Protein AF-A0A2X1JDF1-F1 (afdb_monomer)

Sequence (77 aa):
MPKWGATDVRALQARVLAEKADLGIAFDGDGDRVIMVDHEGNKVDGDQIMYIIAREGLRQGQLRGGACGYIDEQHGA

Mean predicted aligned error: 6.39 Å

Foldseek 3Di:
DDDFFPVDCPVVLVVLQVVLPQKGWGADDVRPDIWMAGSNSDIQHDVNVQCVVQVVCVVVVNDDDDDDDDDDPPPDD

Radius of gyration: 14.26 Å; Cα contacts (8 Å, |Δi|>4): 90; chains: 1; bounding box: 42×30×29 Å

Solvent-accessible surface area (backbone atoms only — not comparable to full-atom values): 4771 Å² total; per-residue (Å²): 129,92,71,66,32,48,88,32,54,66,69,50,29,54,47,19,53,73,67,66,31,75,64,36,82,25,42,39,98,86,59,88,46,65,30,36,23,41,46,88,39,48,80,40,48,62,66,60,51,48,50,55,54,51,54,50,28,47,74,70,68,73,50,87,84,84,88,88,84,80,93,68,86,81,81,65,133

Nearest PDB structures (foldseek):
  7ojr-assembly1_A  T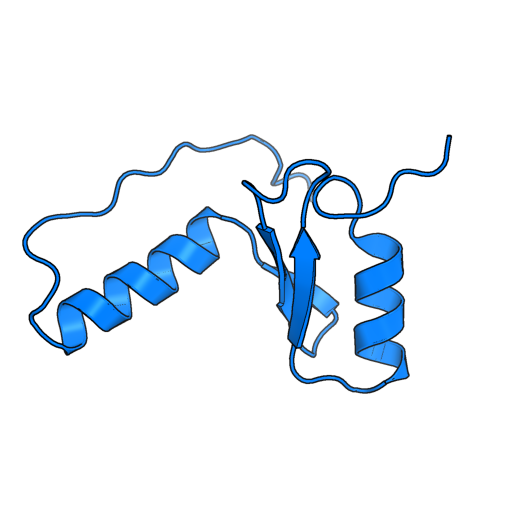M=9.795E-01  e=5.713E-05  Bacillus subtilis subsp. subtilis str. 168
  3pdk-assembly1_B  TM=9.842E-01  e=1.202E-04  Bacillus anthracis
  7olh-assembly1_B  TM=9.802E-01  e=2.706E-04  Bacillus subtilis subsp. subtilis str. 168
  6gyz-assembly1_B  TM=9.899E-01  e=9.143E-04  Staphylococcus aureus
  3i3w-assembly1_B  TM=9.179E-01  e=1.198E-03  Francisella tularensis subsp. tularensis

InterPro domains:
  IPR005845 Alpha-D-phosphohexomutase, alpha/beta/alpha domain II [PF02879] (9-41)
  IPR016055 Alpha-D-phosphohexomutase, alpha/beta/alpha I/II/III [SSF53738] (5-43)

pLDDT: mean 85.61, std 14.88, range [33.16, 98.12]

Secondary structure (DSSP, 8-state):
----BTTB-HHHHHHHHHHT-SEEEEE-SSSS-EEEEETTS-EE-HHHHHHHHHHHHHHTT---S-------S----

Structure (mmCIF, N/CA/C/O backbone):
data_AF-A0A2X1JDF1-F1
#
_entry.id   AF-A0A2X1JDF1-F1
#
loop_
_atom_site.group_PDB
_atom_site.id
_atom_site.type_symbol
_atom_site.label_atom_id
_atom_site.label_alt_id
_atom_site.label_comp_id
_atom_site.label_asym_id
_atom_site.label_entity_id
_atom_site.label_seq_id
_atom_site.pdbx_PDB_ins_code
_atom_site.Cartn_x
_atom_site.Cartn_y
_atom_site.Cartn_z
_atom_site.occupancy
_atom_site.B_iso_or_equiv
_atom_site.auth_seq_id
_atom_site.auth_comp_id
_atom_site.auth_asym_id
_atom_site.auth_atom_id
_atom_site.pdbx_PDB_model_num
ATOM 1 N N . MET A 1 1 ? 23.469 5.038 -5.303 1.00 50.38 1 MET A N 1
ATOM 2 C CA . MET A 1 1 ? 23.004 3.745 -4.752 1.00 50.38 1 MET A CA 1
ATOM 3 C C . MET A 1 1 ? 21.597 3.513 -5.281 1.00 50.38 1 MET A C 1
ATOM 5 O O . MET A 1 1 ? 20.843 4.483 -5.266 1.00 50.38 1 MET A O 1
ATOM 9 N N . PRO A 1 2 ? 21.249 2.328 -5.812 1.00 52.38 2 PRO A N 1
ATOM 10 C CA . PRO A 1 2 ? 19.875 2.061 -6.229 1.00 52.38 2 PRO A CA 1
ATOM 11 C C . PRO A 1 2 ? 18.982 2.084 -4.982 1.00 52.38 2 PRO A C 1
ATOM 13 O O . PRO A 1 2 ? 19.332 1.477 -3.970 1.00 52.38 2 PRO A O 1
ATOM 16 N N . LYS A 1 3 ? 17.898 2.861 -5.024 1.00 64.62 3 LYS A N 1
ATOM 17 C CA . LYS A 1 3 ? 16.920 2.949 -3.936 1.00 64.62 3 LYS A CA 1
ATOM 18 C C . LYS A 1 3 ? 15.882 1.844 -4.133 1.00 64.62 3 LYS A C 1
ATOM 20 O O . LYS A 1 3 ? 15.550 1.511 -5.265 1.00 64.62 3 LYS A O 1
ATOM 25 N N . TRP A 1 4 ? 15.421 1.264 -3.034 1.00 74.38 4 TRP A N 1
ATOM 26 C CA . TRP A 1 4 ? 14.416 0.201 -2.994 1.00 74.38 4 TRP A CA 1
ATOM 27 C C . TRP A 1 4 ? 13.488 0.470 -1.803 1.00 7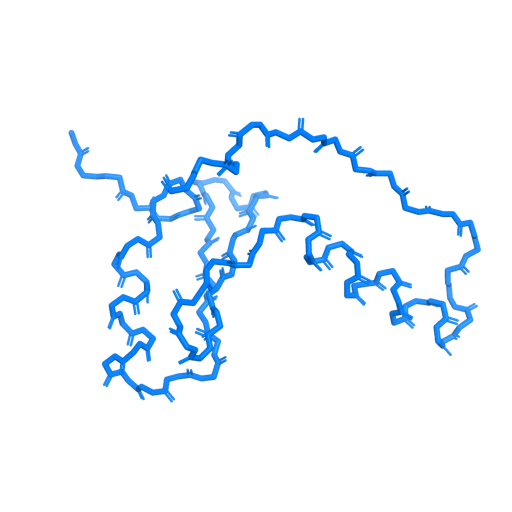4.38 4 TRP A C 1
ATOM 29 O O . TRP A 1 4 ? 13.865 1.206 -0.887 1.00 74.38 4 TRP A O 1
ATOM 39 N N . GLY A 1 5 ? 12.300 -0.133 -1.796 1.00 83.00 5 GLY A N 1
ATOM 40 C CA . GLY A 1 5 ? 11.319 0.039 -0.719 1.00 83.00 5 GLY A CA 1
ATOM 41 C C . GLY A 1 5 ? 10.390 1.232 -0.954 1.00 83.00 5 GLY A C 1
ATOM 42 O O . GLY A 1 5 ? 10.206 1.666 -2.088 1.00 83.00 5 GLY A O 1
ATOM 43 N N . ALA A 1 6 ? 9.790 1.779 0.104 1.00 80.81 6 ALA A N 1
ATOM 44 C CA . ALA A 1 6 ? 8.768 2.829 -0.015 1.00 80.81 6 ALA A CA 1
ATOM 45 C C . ALA A 1 6 ? 9.263 4.133 -0.688 1.00 80.81 6 ALA A C 1
ATOM 47 O O . ALA A 1 6 ? 8.456 4.932 -1.154 1.00 80.81 6 ALA A O 1
ATOM 48 N N . THR A 1 7 ? 10.584 4.345 -0.785 1.00 84.06 7 THR A N 1
ATOM 49 C CA . THR A 1 7 ? 11.182 5.506 -1.477 1.00 84.06 7 THR A CA 1
ATOM 50 C C . THR A 1 7 ? 11.421 5.293 -2.979 1.00 84.06 7 THR A C 1
ATOM 52 O O . THR A 1 7 ? 11.717 6.259 -3.681 1.00 84.06 7 THR A O 1
ATOM 55 N N . ASP A 1 8 ? 11.308 4.056 -3.480 1.00 89.44 8 ASP A N 1
ATOM 56 C CA . ASP A 1 8 ? 11.429 3.708 -4.902 1.00 89.44 8 ASP A CA 1
ATOM 57 C C . ASP A 1 8 ? 10.741 2.363 -5.198 1.00 89.44 8 ASP A C 1
ATOM 59 O O . ASP A 1 8 ? 11.275 1.284 -4.923 1.00 89.44 8 ASP A O 1
ATOM 63 N N . VAL A 1 9 ? 9.542 2.437 -5.782 1.00 92.75 9 VAL A N 1
ATOM 64 C CA . VAL A 1 9 ? 8.671 1.276 -6.027 1.00 92.75 9 VAL A CA 1
ATOM 65 C C . VAL A 1 9 ? 8.796 0.683 -7.431 1.00 92.75 9 VAL A C 1
ATOM 67 O O . VAL A 1 9 ? 8.095 -0.273 -7.745 1.00 92.75 9 VAL A O 1
ATOM 70 N N . ARG A 1 10 ? 9.705 1.174 -8.284 1.00 94.12 10 ARG A N 1
ATOM 71 C CA . ARG A 1 10 ? 9.785 0.749 -9.700 1.00 94.12 10 ARG A CA 1
ATOM 72 C C . ARG A 1 10 ? 10.006 -0.752 -9.869 1.00 94.12 10 ARG A C 1
ATOM 74 O O . ARG A 1 10 ? 9.395 -1.388 -10.726 1.00 94.12 10 ARG A O 1
ATOM 81 N N . ALA A 1 11 ? 10.859 -1.333 -9.028 1.00 93.56 11 ALA A N 1
ATOM 82 C CA . ALA A 1 11 ? 11.100 -2.771 -9.037 1.00 93.56 11 ALA A CA 1
ATOM 83 C C . ALA A 1 11 ? 9.871 -3.571 -8.577 1.00 93.56 11 ALA A C 1
ATOM 85 O O . ALA A 1 11 ? 9.588 -4.632 -9.130 1.00 93.56 11 ALA A O 1
ATOM 86 N N . LEU A 1 12 ? 9.131 -3.047 -7.594 1.00 94.94 12 LEU A N 1
ATOM 87 C CA . LEU A 1 12 ? 7.889 -3.650 -7.121 1.00 94.94 12 LEU A CA 1
ATOM 88 C C . LEU A 1 12 ? 6.812 -3.600 -8.211 1.00 94.94 12 LEU A C 1
ATOM 90 O O . LEU A 1 12 ? 6.195 -4.622 -8.479 1.00 94.94 12 LEU A O 1
ATOM 94 N N . GLN A 1 13 ? 6.645 -2.464 -8.896 1.00 96.50 13 GLN A N 1
ATOM 95 C CA . GLN A 1 13 ? 5.710 -2.324 -10.020 1.00 96.50 13 GLN A CA 1
ATOM 96 C C . GLN A 1 13 ? 5.999 -3.338 -11.128 1.00 96.50 13 GLN A C 1
ATOM 98 O O . GLN A 1 13 ? 5.105 -4.067 -11.555 1.00 96.50 13 GLN A O 1
ATOM 103 N N . ALA A 1 14 ? 7.264 -3.445 -11.544 1.00 96.38 14 ALA A N 1
ATOM 104 C CA . ALA A 1 14 ? 7.672 -4.428 -12.541 1.00 96.38 14 ALA A CA 1
ATOM 105 C C . ALA A 1 14 ? 7.357 -5.864 -12.092 1.00 96.38 14 ALA A C 1
ATOM 107 O O . ALA A 1 14 ? 6.931 -6.686 -12.904 1.00 96.38 14 ALA A O 1
ATOM 108 N N . ARG A 1 15 ? 7.542 -6.166 -10.801 1.00 96.75 15 ARG A N 1
ATOM 109 C CA . ARG A 1 15 ? 7.257 -7.488 -10.243 1.00 96.75 15 ARG A CA 1
ATOM 110 C C . ARG A 1 15 ? 5.764 -7.800 -10.230 1.00 96.75 15 ARG A C 1
ATOM 112 O O . ARG A 1 15 ? 5.394 -8.875 -10.686 1.00 96.75 15 ARG A O 1
ATOM 119 N N . VAL A 1 16 ? 4.930 -6.863 -9.778 1.00 98.00 16 VAL A N 1
ATOM 120 C CA . VAL A 1 16 ? 3.467 -7.020 -9.743 1.00 98.00 16 VAL A CA 1
ATOM 121 C C . VAL A 1 16 ? 2.925 -7.323 -11.138 1.00 98.00 16 VAL A C 1
ATOM 123 O O . VAL A 1 16 ? 2.216 -8.310 -11.314 1.00 98.00 16 VAL A O 1
ATOM 126 N N . LEU A 1 17 ? 3.342 -6.552 -12.146 1.00 97.94 17 LEU A N 1
ATOM 127 C CA . LEU A 1 17 ? 2.927 -6.764 -13.534 1.00 97.94 17 LEU A CA 1
ATOM 128 C C . LEU A 1 17 ? 3.430 -8.094 -14.109 1.00 97.94 17 LEU A C 1
ATOM 130 O O . LEU A 1 17 ? 2.688 -8.792 -14.800 1.00 97.94 17 LEU A O 1
ATOM 134 N N . ALA A 1 18 ? 4.684 -8.460 -13.826 1.00 98.12 18 ALA A N 1
ATOM 135 C CA . ALA A 1 18 ? 5.268 -9.710 -14.308 1.00 98.12 18 ALA A CA 1
ATOM 136 C C . ALA A 1 18 ? 4.586 -10.945 -13.697 1.00 98.12 18 ALA A C 1
ATOM 138 O O . ALA A 1 18 ? 4.389 -11.94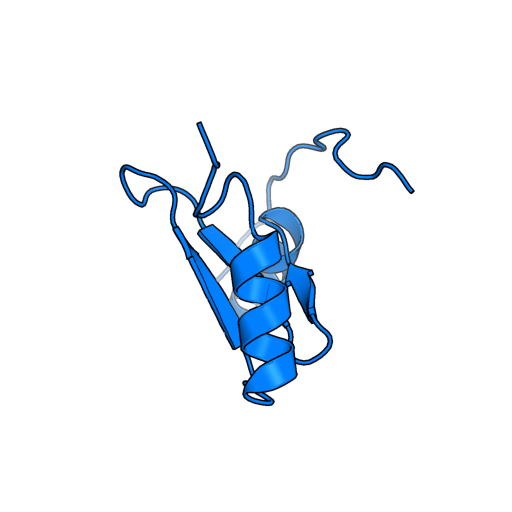5 -14.386 1.00 98.12 18 ALA A O 1
ATOM 139 N N . GLU A 1 19 ? 4.222 -10.873 -12.417 1.00 97.81 19 GLU A N 1
ATOM 140 C CA . GLU A 1 19 ? 3.570 -11.966 -11.692 1.00 97.81 19 GLU A CA 1
ATOM 141 C C . GLU A 1 19 ? 2.045 -11.953 -11.816 1.00 97.81 19 GLU A C 1
ATOM 143 O O . GLU A 1 19 ? 1.411 -12.940 -11.449 1.00 97.81 19 GLU A O 1
ATOM 148 N N . LYS A 1 20 ? 1.458 -10.874 -12.352 1.00 97.38 20 LYS A N 1
ATOM 149 C CA . LYS A 1 20 ? 0.011 -10.606 -12.299 1.00 97.38 20 LYS A CA 1
ATOM 150 C C . LYS A 1 20 ? -0.515 -10.685 -10.864 1.00 97.38 20 LYS A C 1
ATOM 152 O O . LYS A 1 20 ? -1.556 -11.284 -10.609 1.00 97.38 20 LYS A O 1
ATOM 157 N N . ALA A 1 21 ? 0.259 -10.138 -9.931 1.00 97.44 21 ALA A N 1
ATOM 158 C CA . ALA A 1 21 ? -0.117 -10.104 -8.529 1.00 97.44 21 ALA A CA 1
ATOM 159 C C . ALA A 1 21 ? -1.273 -9.118 -8.315 1.00 97.44 21 ALA A C 1
ATOM 161 O O . ALA A 1 21 ? -1.336 -8.081 -8.971 1.00 97.44 21 ALA A O 1
ATOM 162 N N . ASP A 1 22 ? -2.149 -9.409 -7.356 1.00 96.94 22 ASP A N 1
ATOM 163 C CA . ASP A 1 22 ? -3.263 -8.514 -7.020 1.00 96.94 22 ASP A CA 1
ATOM 164 C C . ASP A 1 22 ? -2.797 -7.247 -6.275 1.00 96.94 22 ASP A C 1
ATOM 166 O O . ASP A 1 22 ? -3.454 -6.205 -6.324 1.00 96.94 22 ASP A O 1
ATOM 170 N N . LEU A 1 23 ? -1.670 -7.344 -5.558 1.00 95.81 23 LEU A N 1
ATOM 171 C CA . LEU A 1 23 ? -1.133 -6.288 -4.702 1.00 95.81 23 LEU A CA 1
ATOM 172 C C . LEU A 1 23 ? 0.379 -6.451 -4.492 1.00 95.81 23 LEU A C 1
ATOM 174 O O . LEU A 1 23 ? 0.868 -7.544 -4.205 1.00 95.81 23 LEU A O 1
ATOM 178 N N . GLY A 1 24 ? 1.106 -5.338 -4.546 1.00 96.25 24 GLY A N 1
ATOM 179 C CA . GLY A 1 24 ? 2.479 -5.198 -4.072 1.00 96.25 24 GLY A CA 1
ATOM 180 C C . GLY A 1 24 ? 2.560 -4.280 -2.852 1.00 96.25 24 GLY A C 1
ATOM 181 O O . GLY A 1 24 ? 1.834 -3.292 -2.766 1.00 96.25 24 GLY A O 1
ATOM 182 N N . ILE A 1 25 ? 3.468 -4.577 -1.918 1.00 94.81 25 ILE A N 1
ATOM 183 C CA . ILE A 1 25 ? 3.685 -3.781 -0.701 1.00 94.81 25 ILE A CA 1
ATOM 184 C C . ILE A 1 25 ? 5.180 -3.489 -0.551 1.00 94.81 25 ILE A C 1
ATOM 186 O O . ILE A 1 25 ? 6.002 -4.405 -0.600 1.00 94.81 25 ILE A O 1
ATOM 190 N N . ALA A 1 26 ? 5.531 -2.220 -0.356 1.00 93.62 26 ALA A N 1
ATOM 191 C CA . ALA A 1 26 ? 6.890 -1.771 -0.082 1.00 93.62 26 ALA A CA 1
ATOM 192 C C . ALA A 1 26 ? 6.956 -1.042 1.262 1.00 93.62 26 ALA A C 1
ATOM 194 O O . ALA A 1 26 ? 6.250 -0.058 1.464 1.00 93.62 26 ALA A O 1
ATOM 195 N N . PHE A 1 27 ? 7.855 -1.492 2.136 1.00 91.25 27 PHE A N 1
ATOM 196 C CA . PHE A 1 27 ? 8.197 -0.823 3.394 1.00 91.25 27 PHE A CA 1
ATOM 197 C C . PHE A 1 27 ? 9.431 0.070 3.217 1.00 91.25 27 PHE A C 1
ATOM 199 O O . PHE A 1 27 ? 10.221 -0.134 2.286 1.00 91.25 27 PHE A O 1
ATOM 206 N N . ASP A 1 28 ? 9.607 1.074 4.072 1.00 86.19 28 ASP A N 1
ATOM 207 C CA . ASP A 1 28 ? 10.898 1.748 4.236 1.00 86.19 28 ASP A 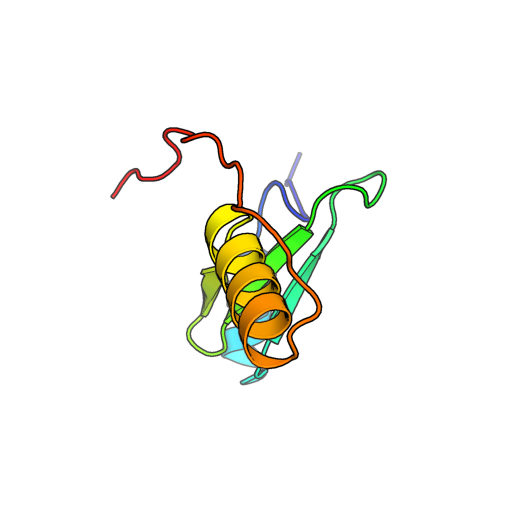CA 1
ATOM 208 C C . ASP A 1 28 ? 11.811 1.015 5.236 1.00 86.19 28 ASP A C 1
ATOM 210 O O . ASP A 1 28 ? 11.552 -0.125 5.618 1.00 86.19 28 ASP A O 1
ATOM 214 N N . GLY A 1 29 ? 12.963 1.611 5.558 1.00 85.00 29 GLY A N 1
ATOM 215 C CA . GLY A 1 29 ? 14.059 0.920 6.246 1.00 85.00 29 GLY A CA 1
ATOM 216 C C . GLY A 1 29 ? 13.769 0.521 7.696 1.00 85.00 29 GLY A C 1
ATOM 217 O O . GLY A 1 29 ? 14.319 -0.477 8.157 1.00 85.00 29 GLY A O 1
ATOM 218 N N . ASP A 1 30 ? 12.929 1.275 8.403 1.00 90.12 30 ASP A N 1
ATOM 219 C CA . ASP A 1 30 ? 12.452 0.980 9.760 1.00 90.12 30 ASP A CA 1
ATOM 220 C C . ASP A 1 30 ? 11.014 0.433 9.784 1.00 90.12 30 ASP A C 1
ATOM 222 O O . ASP A 1 30 ? 10.567 -0.062 10.820 1.00 90.12 30 ASP A O 1
ATOM 226 N N . GLY A 1 31 ? 10.332 0.425 8.635 1.00 85.81 31 GLY A N 1
ATOM 227 C CA . GLY A 1 31 ? 9.032 -0.210 8.444 1.00 85.81 31 GLY A CA 1
ATOM 228 C C . GLY A 1 31 ? 7.864 0.603 8.994 1.00 85.81 31 GLY A C 1
ATOM 229 O O . GLY A 1 31 ? 6.785 0.040 9.190 1.00 85.81 31 GLY A O 1
ATOM 230 N N . ASP A 1 32 ? 8.065 1.897 9.251 1.00 88.44 32 ASP A N 1
ATOM 231 C CA . ASP A 1 32 ? 7.011 2.799 9.713 1.00 88.44 32 ASP A CA 1
ATOM 232 C C . ASP A 1 32 ? 6.170 3.362 8.555 1.00 88.44 32 ASP A C 1
ATOM 234 O O . ASP A 1 32 ? 5.010 3.739 8.757 1.00 88.44 32 ASP A O 1
ATOM 238 N N . ARG A 1 33 ? 6.708 3.346 7.328 1.00 88.44 33 ARG A N 1
ATOM 239 C CA . ARG A 1 33 ? 6.005 3.752 6.109 1.00 88.44 33 ARG A CA 1
ATOM 240 C C . ARG A 1 33 ? 5.787 2.588 5.167 1.00 88.44 33 ARG A C 1
ATOM 242 O O . ARG A 1 33 ? 6.621 1.700 4.990 1.00 88.44 33 ARG A O 1
ATOM 249 N N . VAL A 1 34 ? 4.654 2.667 4.479 1.00 92.12 34 VAL A N 1
ATOM 250 C CA . VAL A 1 34 ? 4.264 1.727 3.439 1.00 92.12 34 VAL A CA 1
ATOM 251 C C . VAL A 1 34 ? 3.781 2.475 2.204 1.00 92.12 34 VAL A C 1
ATOM 253 O O . VAL A 1 34 ? 3.049 3.457 2.302 1.00 92.12 34 VAL A O 1
ATOM 256 N N . ILE A 1 35 ? 4.188 1.988 1.037 1.00 92.62 35 ILE A N 1
ATOM 257 C CA . ILE A 1 35 ? 3.585 2.318 -0.254 1.00 92.62 35 ILE A CA 1
ATOM 258 C C . ILE A 1 35 ? 3.098 1.015 -0.873 1.00 92.62 35 ILE A C 1
ATOM 260 O O . ILE A 1 35 ? 3.776 -0.014 -0.795 1.00 92.62 35 ILE A O 1
ATOM 264 N N . MET A 1 36 ? 1.923 1.054 -1.485 1.00 95.25 36 MET A N 1
ATOM 265 C CA . MET A 1 36 ? 1.341 -0.096 -2.161 1.00 95.25 36 MET A CA 1
ATOM 266 C C . MET A 1 36 ? 1.395 0.085 -3.679 1.00 95.25 36 MET A C 1
ATOM 268 O O . MET A 1 36 ? 1.583 1.190 -4.190 1.00 95.25 36 MET A O 1
ATOM 272 N N . VAL A 1 37 ? 1.268 -1.021 -4.403 1.00 96.38 37 VAL A N 1
ATOM 273 C CA . VAL A 1 37 ? 1.124 -1.049 -5.858 1.00 96.38 37 VAL A CA 1
ATOM 274 C C . VAL A 1 37 ? -0.049 -1.955 -6.197 1.00 96.38 37 VAL A C 1
ATOM 276 O O . VAL A 1 37 ? -0.077 -3.094 -5.734 1.00 96.38 37 VAL A O 1
ATOM 279 N N . ASP A 1 38 ? -1.017 -1.467 -6.965 1.00 96.19 38 ASP A N 1
ATOM 280 C CA . ASP A 1 38 ? -2.154 -2.285 -7.395 1.00 96.19 38 ASP A CA 1
ATOM 281 C C . ASP A 1 38 ? -1.787 -3.244 -8.543 1.00 96.19 38 ASP A C 1
ATOM 283 O O . ASP A 1 38 ? -0.701 -3.181 -9.119 1.00 96.19 38 ASP A O 1
ATOM 287 N N . HIS A 1 39 ? -2.714 -4.136 -8.888 1.00 97.19 39 HIS A N 1
ATOM 288 C CA . HIS A 1 39 ? -2.564 -5.104 -9.978 1.00 97.19 39 HIS A CA 1
ATOM 289 C C . HIS A 1 39 ? -2.293 -4.498 -11.371 1.00 97.19 39 HIS A C 1
ATOM 291 O O . HIS A 1 39 ? -1.796 -5.199 -12.253 1.00 97.19 39 HIS A O 1
ATOM 297 N N . GLU A 1 40 ? -2.597 -3.214 -11.584 1.00 97.12 40 GLU A N 1
ATOM 298 C CA . GLU A 1 40 ? -2.302 -2.489 -12.827 1.00 97.12 40 GLU A CA 1
ATOM 299 C C . GLU A 1 40 ? -0.918 -1.819 -12.790 1.00 97.12 40 GLU A C 1
ATOM 301 O O . GLU A 1 40 ? -0.470 -1.242 -13.781 1.00 97.12 40 GLU A O 1
ATOM 306 N N . GLY A 1 41 ? -0.202 -1.925 -11.668 1.00 95.38 41 GLY A N 1
ATOM 307 C CA . GLY A 1 41 ? 1.105 -1.315 -11.465 1.00 95.38 41 GLY A CA 1
ATOM 308 C C . GLY A 1 41 ? 1.037 0.137 -10.989 1.00 95.38 41 GLY A C 1
ATOM 309 O O . GLY A 1 41 ? 2.083 0.792 -10.931 1.00 95.38 41 GLY A O 1
ATOM 310 N N . ASN A 1 42 ? -0.137 0.657 -10.624 1.00 95.31 42 ASN A N 1
ATOM 311 C CA . ASN A 1 42 ? -0.272 2.020 -10.120 1.00 95.31 42 ASN A CA 1
ATOM 312 C C . ASN A 1 42 ? 0.218 2.106 -8.675 1.00 95.31 42 ASN A C 1
ATOM 314 O O . ASN A 1 42 ? -0.052 1.228 -7.854 1.00 95.31 42 ASN A O 1
ATOM 318 N N . LYS A 1 43 ? 0.920 3.193 -8.346 1.00 93.38 43 LYS A N 1
ATOM 319 C CA . LYS A 1 43 ? 1.289 3.503 -6.963 1.00 93.38 43 LYS A CA 1
ATOM 320 C C . LYS A 1 43 ? 0.024 3.861 -6.181 1.00 93.38 43 LYS A C 1
ATOM 322 O O . LYS A 1 43 ? -0.744 4.710 -6.622 1.00 93.38 43 LYS A O 1
ATOM 327 N N . VAL A 1 44 ? -0.131 3.247 -5.014 1.00 92.88 44 VAL A N 1
ATOM 328 C CA . VAL A 1 44 ? -1.156 3.575 -4.025 1.00 92.88 44 VAL A CA 1
ATOM 329 C C . VAL A 1 44 ? -0.463 4.170 -2.801 1.00 92.88 44 VAL A C 1
ATOM 331 O O . VAL A 1 44 ? 0.311 3.490 -2.118 1.00 92.88 44 VAL A O 1
ATOM 334 N N . ASP A 1 45 ? -0.675 5.463 -2.573 1.00 87.25 45 ASP A N 1
ATOM 335 C CA . ASP A 1 45 ? 0.022 6.236 -1.544 1.00 87.25 45 ASP A CA 1
ATOM 336 C C . ASP A 1 45 ? -0.710 6.281 -0.190 1.00 87.25 45 ASP A C 1
ATOM 338 O O . ASP A 1 45 ? -1.751 5.652 0.015 1.00 87.25 45 ASP A O 1
ATOM 342 N N . GLY A 1 46 ? -0.125 7.009 0.766 1.00 86.62 46 GLY A N 1
ATOM 343 C CA . GLY A 1 46 ? -0.630 7.095 2.134 1.00 86.62 46 GLY A CA 1
ATOM 344 C C . GLY A 1 46 ? -2.035 7.691 2.244 1.00 86.62 46 GLY A C 1
ATOM 345 O O . GLY A 1 46 ? -2.816 7.212 3.066 1.00 86.62 46 GLY A O 1
ATOM 346 N N . ASP A 1 47 ? -2.391 8.668 1.408 1.00 87.94 47 ASP A N 1
ATOM 347 C CA . ASP A 1 47 ? -3.715 9.299 1.445 1.00 87.94 47 ASP A CA 1
ATOM 348 C C . ASP A 1 47 ? -4.783 8.347 0.903 1.00 87.94 47 ASP A C 1
ATOM 350 O O . ASP A 1 47 ? -5.862 8.205 1.488 1.00 87.94 47 ASP A O 1
ATOM 354 N N . GLN A 1 48 ? -4.469 7.624 -0.173 1.00 90.19 48 GLN A N 1
ATOM 355 C CA . GLN A 1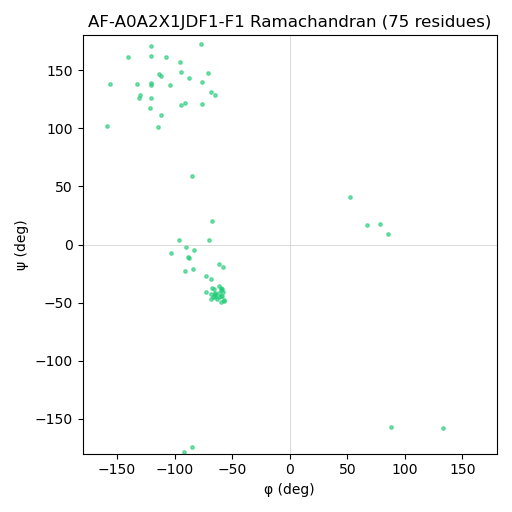 48 ? -5.359 6.601 -0.719 1.00 90.19 48 GLN A CA 1
ATOM 356 C C . GLN A 1 48 ? -5.553 5.439 0.265 1.00 90.19 48 GLN A C 1
ATOM 358 O O . GLN A 1 48 ? -6.684 4.989 0.480 1.00 90.19 48 GLN A O 1
ATOM 363 N N . ILE A 1 49 ? -4.479 4.985 0.918 1.00 90.75 49 ILE A N 1
ATOM 364 C CA . ILE A 1 49 ? -4.547 3.959 1.970 1.00 90.75 49 ILE A CA 1
ATOM 365 C C . ILE A 1 49 ? -5.396 4.461 3.145 1.00 90.75 49 ILE A C 1
ATOM 367 O O . ILE A 1 49 ? -6.280 3.746 3.628 1.00 90.75 49 ILE A O 1
ATOM 371 N N . MET A 1 50 ? -5.185 5.705 3.579 1.00 90.69 50 MET A N 1
ATOM 372 C CA . MET A 1 50 ? -5.952 6.315 4.663 1.00 90.69 50 MET A CA 1
ATOM 373 C C . MET A 1 50 ? -7.438 6.405 4.318 1.00 90.69 50 MET A C 1
ATOM 375 O O . MET A 1 50 ? -8.279 6.088 5.161 1.00 90.69 50 MET A O 1
ATOM 379 N N . TYR A 1 51 ? -7.777 6.770 3.079 1.00 90.19 51 TYR A N 1
ATOM 380 C CA . TYR A 1 51 ? -9.158 6.790 2.609 1.00 90.19 51 TYR A CA 1
ATOM 381 C C . TYR A 1 51 ? -9.815 5.407 2.700 1.00 90.19 51 TYR A C 1
ATOM 383 O O . TYR A 1 51 ? -10.941 5.300 3.189 1.00 90.19 51 TYR A O 1
ATOM 391 N N . ILE A 1 52 ? -9.117 4.344 2.285 1.00 90.88 52 ILE A N 1
ATOM 392 C CA . ILE A 1 52 ? -9.624 2.965 2.368 1.00 90.88 52 ILE A CA 1
ATOM 393 C C . ILE A 1 52 ? -9.918 2.586 3.826 1.00 90.88 52 ILE A C 1
ATOM 395 O O . ILE A 1 52 ? -11.022 2.124 4.128 1.00 90.88 52 ILE A O 1
ATOM 399 N N . ILE A 1 53 ? -8.970 2.831 4.735 1.00 91.56 53 ILE A N 1
ATOM 400 C CA . ILE A 1 53 ? -9.116 2.517 6.165 1.00 91.56 53 ILE A CA 1
ATOM 401 C C . ILE A 1 53 ? -10.257 3.328 6.788 1.00 91.56 53 ILE A C 1
ATOM 403 O O . ILE A 1 53 ? -11.106 2.774 7.488 1.00 91.56 53 ILE A O 1
ATOM 407 N N . ALA A 1 54 ? -10.315 4.634 6.518 1.00 92.38 54 ALA A N 1
ATOM 408 C CA . ALA A 1 54 ? -11.339 5.512 7.069 1.00 92.38 54 ALA A CA 1
ATOM 409 C C . ALA A 1 54 ? -12.740 5.135 6.567 1.00 92.38 54 ALA A C 1
ATOM 411 O O . ALA A 1 54 ? -13.682 5.051 7.359 1.00 92.38 54 ALA A O 1
ATOM 412 N N . ARG A 1 55 ? -12.876 4.850 5.266 1.00 92.25 55 ARG A N 1
ATOM 413 C CA . ARG A 1 55 ? -14.131 4.392 4.657 1.00 92.25 55 ARG A CA 1
ATOM 414 C C . ARG A 1 55 ? -14.620 3.103 5.310 1.00 92.25 55 ARG A C 1
ATOM 416 O O . ARG A 1 55 ? -15.808 2.995 5.616 1.00 92.25 55 ARG A O 1
ATOM 423 N N . GLU A 1 56 ? -13.724 2.148 5.540 1.00 93.94 56 GLU A N 1
ATOM 424 C CA . GLU A 1 56 ? -14.080 0.886 6.186 1.00 93.94 56 GLU A CA 1
ATOM 425 C C . GLU A 1 56 ? -14.451 1.083 7.662 1.00 93.94 56 GLU A C 1
ATOM 427 O O . GLU A 1 56 ? -15.474 0.569 8.115 1.00 93.94 56 GLU A O 1
ATOM 432 N N . GLY A 1 57 ? -13.701 1.910 8.393 1.00 93.06 57 GLY A N 1
ATOM 433 C CA . GLY A 1 57 ? -14.018 2.268 9.775 1.00 93.06 57 GLY A CA 1
ATOM 434 C C . GLY A 1 57 ? -15.388 2.943 9.919 1.00 93.06 57 GLY A C 1
ATOM 435 O O . GLY A 1 57 ? -16.130 2.630 10.853 1.00 93.06 57 GLY A O 1
ATOM 436 N N . LEU A 1 58 ? -15.772 3.819 8.980 1.00 92.69 58 LEU A N 1
ATOM 437 C CA . LEU A 1 58 ? -17.118 4.405 8.926 1.00 92.69 58 LEU A CA 1
ATOM 438 C C . LEU A 1 58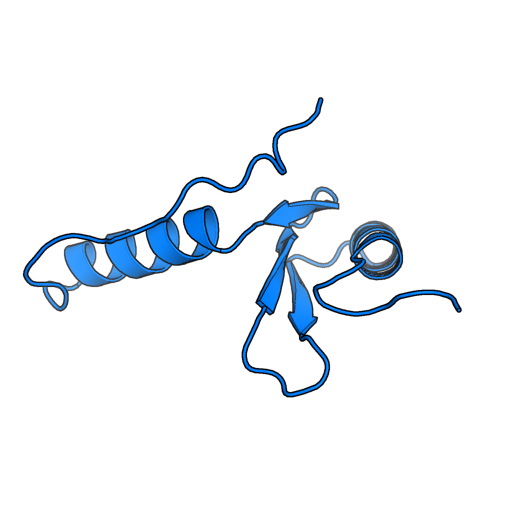 ? -18.184 3.342 8.648 1.00 92.69 58 LEU A C 1
ATOM 440 O O . LEU A 1 58 ? -19.205 3.306 9.334 1.00 92.69 58 LEU A O 1
ATOM 444 N N . ARG A 1 59 ? -17.942 2.448 7.679 1.00 93.56 59 ARG A N 1
ATOM 445 C CA . ARG A 1 59 ? -18.868 1.362 7.321 1.00 93.56 59 ARG A CA 1
ATOM 446 C C . ARG A 1 59 ? -19.136 0.419 8.497 1.00 93.56 59 ARG A C 1
ATOM 448 O O . ARG A 1 59 ? -20.263 -0.039 8.661 1.00 93.56 59 ARG A O 1
ATOM 455 N N . GLN A 1 60 ? -18.119 0.144 9.313 1.00 96.06 60 GLN A N 1
ATOM 456 C CA . GLN A 1 60 ? -18.228 -0.702 10.505 1.00 96.06 60 GLN A CA 1
ATOM 457 C C . GLN A 1 60 ? -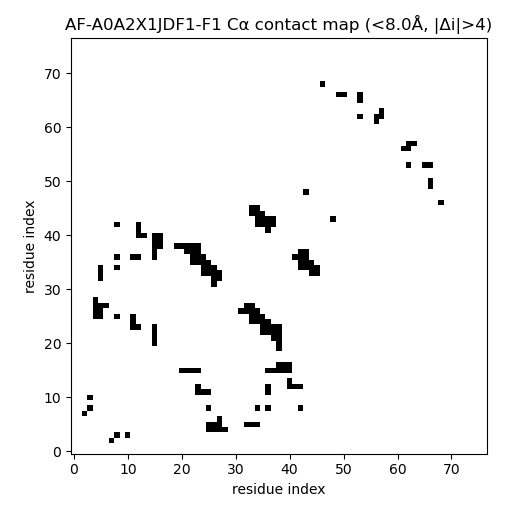18.742 0.047 11.750 1.00 96.06 60 GLN A C 1
ATOM 459 O O . GLN A 1 60 ? -18.929 -0.569 12.798 1.00 96.06 60 GLN A O 1
ATOM 464 N N . GLY A 1 61 ? -18.951 1.367 11.676 1.00 92.88 61 GLY A N 1
ATOM 465 C CA . GLY A 1 61 ? -19.310 2.192 12.836 1.00 92.88 61 GLY A CA 1
ATOM 466 C C . GLY A 1 61 ? -18.196 2.316 13.887 1.00 92.88 61 GLY A C 1
ATOM 467 O O . GLY A 1 61 ? -18.466 2.690 15.030 1.00 92.88 61 GLY A O 1
ATOM 468 N N . GLN A 1 62 ? -16.954 1.994 13.516 1.00 92.56 62 GLN A N 1
ATOM 469 C CA . GLN A 1 62 ? -15.769 2.023 14.378 1.00 92.56 62 GLN A CA 1
ATOM 470 C C . GLN A 1 62 ? -15.041 3.369 14.340 1.00 92.56 62 GLN A C 1
ATOM 472 O O . GLN A 1 62 ? -14.346 3.717 15.293 1.00 92.56 62 GLN A O 1
ATOM 477 N N . LEU A 1 63 ? -15.215 4.147 13.269 1.00 88.25 63 LEU A N 1
ATOM 478 C CA . LEU A 1 63 ? -14.652 5.488 13.167 1.00 88.25 63 LEU A CA 1
ATOM 479 C C . LEU A 1 63 ? -15.678 6.534 13.620 1.00 88.25 63 LEU A C 1
ATOM 481 O O . LEU A 1 63 ? -16.751 6.669 13.033 1.00 88.25 63 LEU A O 1
ATOM 485 N N . ARG A 1 64 ? -15.327 7.301 14.657 1.00 81.75 64 ARG A N 1
ATOM 486 C CA . ARG A 1 64 ? -16.070 8.487 15.109 1.00 81.75 64 ARG A CA 1
ATOM 487 C C . ARG A 1 64 ? -15.188 9.717 14.893 1.00 81.75 64 ARG A C 1
ATOM 489 O O . ARG A 1 64 ? -14.280 9.950 15.682 1.00 81.75 64 ARG A O 1
ATOM 496 N N . GLY A 1 65 ? -15.429 10.476 13.824 1.00 78.88 65 GLY A N 1
ATOM 497 C CA . GLY A 1 65 ? -14.622 11.648 13.456 1.00 78.88 65 GLY A CA 1
ATOM 498 C C . GLY A 1 65 ? -14.233 11.667 11.975 1.00 78.88 65 GLY A C 1
ATOM 499 O O . GLY A 1 65 ? -14.906 11.044 11.156 1.00 78.88 65 GLY A O 1
ATOM 500 N N . GLY A 1 66 ? -13.165 12.397 11.639 1.00 76.75 66 GLY A N 1
ATOM 501 C CA . GLY A 1 66 ? -12.631 12.534 10.276 1.00 76.75 66 GLY A CA 1
ATOM 502 C C . GLY A 1 66 ? -11.178 12.063 10.152 1.00 76.75 66 GLY A C 1
ATOM 503 O O . GLY A 1 66 ? -10.528 11.777 11.155 1.00 76.75 66 GLY A O 1
ATOM 504 N N . ALA A 1 67 ? -10.677 11.983 8.920 1.00 78.31 67 ALA A N 1
ATOM 505 C CA . ALA A 1 67 ? -9.276 11.692 8.613 1.00 78.31 67 ALA A CA 1
ATOM 506 C C . ALA A 1 67 ? -8.481 12.999 8.423 1.00 78.31 67 ALA A C 1
ATOM 508 O O . ALA A 1 67 ? -9.044 13.998 7.973 1.00 78.31 67 ALA A O 1
ATOM 509 N N . CYS A 1 68 ? -7.191 12.997 8.764 1.00 79.06 68 CYS A N 1
ATOM 510 C CA . CYS A 1 68 ? -6.286 14.130 8.566 1.00 79.06 68 CYS A CA 1
ATOM 511 C C . CYS A 1 68 ? -5.126 13.683 7.672 1.00 79.06 68 CYS A C 1
ATOM 513 O O . CYS A 1 68 ? -4.374 12.793 8.065 1.00 79.06 68 CYS A O 1
ATOM 515 N N . GLY A 1 69 ? -5.003 14.293 6.495 1.00 76.44 69 GLY A N 1
ATOM 516 C CA . GLY A 1 69 ? -3.902 14.080 5.554 1.00 76.44 69 GLY A CA 1
ATOM 517 C C . GLY A 1 69 ? -3.165 15.389 5.280 1.00 76.44 69 GLY A C 1
ATOM 518 O O . GLY A 1 69 ? -3.684 16.474 5.559 1.00 76.44 69 GLY A O 1
ATOM 519 N N . TYR A 1 70 ? -1.953 15.291 4.744 1.00 67.88 70 TYR A N 1
ATOM 520 C CA . TYR A 1 70 ? -1.199 16.433 4.238 1.00 67.88 70 TYR A CA 1
ATOM 521 C C . TYR A 1 70 ? -0.900 16.199 2.762 1.00 67.88 70 TYR A C 1
ATOM 523 O O . TYR A 1 70 ? -0.525 15.103 2.366 1.00 67.88 70 TYR A O 1
ATOM 531 N N . ILE A 1 71 ? -1.054 17.242 1.952 1.00 69.81 71 ILE A N 1
ATOM 532 C CA . ILE A 1 71 ? -0.696 17.174 0.538 1.00 69.81 71 ILE A CA 1
ATOM 533 C C . ILE A 1 71 ? 0.829 17.255 0.404 1.00 69.81 71 ILE A C 1
ATOM 535 O O . ILE A 1 71 ? 1.449 18.219 0.851 1.00 69.81 71 ILE A O 1
ATOM 539 N N . ASP A 1 72 ? 1.433 16.233 -0.193 1.00 58.28 72 ASP A N 1
ATOM 540 C CA . ASP A 1 72 ? 2.810 16.265 -0.692 1.00 58.28 72 ASP A CA 1
ATOM 541 C C . ASP A 1 72 ? 2.755 16.405 -2.224 1.00 58.28 72 ASP A C 1
ATOM 543 O O . ASP A 1 72 ? 1.943 15.755 -2.888 1.00 58.28 72 ASP A O 1
ATOM 547 N N . GLU A 1 73 ? 3.602 17.258 -2.803 1.00 52.25 73 GLU A N 1
ATOM 548 C CA . GLU A 1 73 ? 3.640 17.611 -4.235 1.00 52.25 73 GLU A CA 1
ATOM 549 C C . GLU A 1 73 ? 4.084 16.450 -5.155 1.00 52.25 73 GLU A C 1
ATOM 551 O O . GLU A 1 73 ? 4.456 16.660 -6.3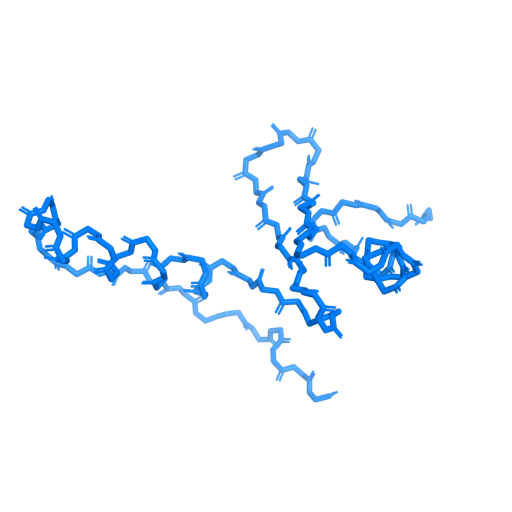07 1.00 52.25 73 GLU A O 1
ATOM 556 N N . GLN A 1 74 ? 4.000 15.193 -4.715 1.00 53.34 74 GLN A N 1
ATOM 557 C CA . GLN A 1 74 ? 4.354 14.024 -5.532 1.00 53.34 74 GLN A CA 1
ATOM 558 C C . GLN A 1 74 ? 3.381 13.742 -6.693 1.00 53.34 74 GLN A C 1
ATOM 560 O O . GLN A 1 74 ? 3.583 12.787 -7.440 1.00 53.34 74 GLN A O 1
ATOM 565 N N . HIS A 1 75 ? 2.374 14.592 -6.901 1.00 48.12 75 HIS A N 1
ATOM 566 C CA . HIS A 1 75 ? 1.509 14.591 -8.080 1.00 48.12 75 HIS A CA 1
ATOM 567 C C . HIS A 1 75 ? 2.153 15.387 -9.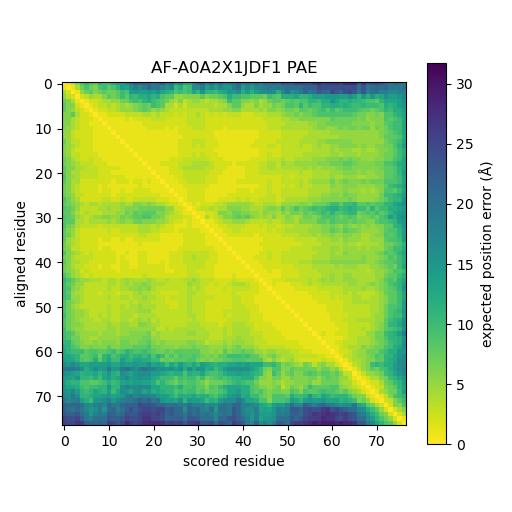232 1.00 48.12 75 HIS A C 1
ATOM 569 O O . HIS A 1 75 ? 1.608 16.380 -9.711 1.00 48.12 75 HIS A O 1
ATOM 575 N N . GLY A 1 76 ? 3.341 14.959 -9.660 1.00 36.91 76 GLY A N 1
ATOM 576 C CA . GLY A 1 76 ? 3.930 15.352 -10.938 1.00 36.91 76 GLY A CA 1
ATOM 577 C C . GLY A 1 76 ? 3.512 14.349 -12.009 1.00 36.91 76 GLY A C 1
ATOM 578 O O . GLY A 1 76 ? 3.740 13.155 -11.831 1.00 36.91 76 GLY A O 1
ATOM 579 N N . ALA A 1 77 ? 2.862 14.852 -13.060 1.00 33.16 77 ALA A N 1
ATOM 580 C CA . ALA A 1 77 ? 2.446 14.114 -14.254 1.00 33.16 77 ALA A CA 1
ATOM 581 C C . ALA A 1 77 ? 3.559 13.262 -14.890 1.00 33.16 77 ALA A C 1
ATOM 583 O O . ALA A 1 77 ? 4.745 13.658 -14.796 1.00 33.16 77 ALA A O 1
#

Organism: Escherichia coli (NCBI:txid562)